Protein AF-A0A354DH09-F1 (afdb_monomer)

Sequence (113 aa):
MNLSIEWTYRIPGDPRTVTLISNPIPVAHVLTVLKDMEKTGRVKNIEFIDEKGAYWTKKEIEKYLKSLETEPHEVIAYFDGGFNKEKNSAGLGGVIYFEKNHRSYRLRKNLYL

Nearest PDB structures (foldseek):
  2fik-assembly1_A  TM=3.188E-01  e=5.902E-01  Mus musculus
  3are-assembly1_A  TM=3.111E-01  e=9.929E-01  Mus musculus
  8igd-assembly1_A  TM=4.907E-01  e=3.541E+00  Arabidopsis thaliana
  6bmh-assembly4_G  TM=3.251E-01  e=1.986E+00  Mus musculus
  3arf-assembly1_A  TM=3.100E-01  e=2.652E+00  Mus musculus

Foldseek 3Di:
DWKKKWWWFDDPPDPDIDIDIHDTDDLVCVVVVVVVVVVVVGTDDIWIQDPVRDIDDPVRSVVVVLVVLQDWAPKDKDKDKDADPVVRKIKIKMKIWTHHNNDIDIDIDMDID

Solvent-accessible surface area (backbone atoms only — not comparable to full-atom values): 6491 Å² total; per-residue (Å²): 112,46,33,21,47,36,31,33,40,49,52,88,98,48,93,60,72,44,83,47,70,50,74,70,38,53,55,89,50,47,64,60,54,49,57,56,51,52,72,69,74,38,66,41,78,68,42,28,32,36,92,84,69,50,78,40,47,72,68,56,51,53,51,50,53,54,53,55,42,68,41,79,39,82,73,46,78,50,75,51,74,51,75,42,79,92,74,74,33,38,39,40,38,38,37,38,38,29,33,36,70,96,38,82,46,76,50,76,51,74,48,81,86

pLDDT: mean 90.55, std 6.52, range [66.94, 97.31]

Secondary structure (DSSP, 8-state):
-EEEEEEEEE-TT---EEEEEPPPEEHHHHHHHHHHHHTTT-EEEEEEEETTS-EE-HHHHHHHHHHHHTS-EEEEEEEEEEEETTTTEEEEEEEEEEEETTEEEEEEEEEE-

Mean predicted aligned error: 9.89 Å

Structure (mmCIF, N/CA/C/O backbone):
data_AF-A0A354DH09-F1
#
_entry.id   AF-A0A354DH09-F1
#
loop_
_atom_site.group_PDB
_atom_site.id
_atom_site.type_symbol
_atom_site.label_atom_id
_atom_site.label_alt_id
_atom_site.label_comp_id
_atom_site.label_asym_id
_atom_site.label_entity_id
_atom_site.label_seq_id
_atom_site.pdbx_PDB_ins_code
_atom_site.Cartn_x
_atom_site.Cartn_y
_atom_site.Cartn_z
_atom_site.occupancy
_atom_site.B_iso_or_equiv
_atom_site.auth_seq_id
_atom_site.auth_comp_id
_atom_site.auth_asym_id
_atom_site.auth_atom_id
_atom_site.pdbx_PDB_model_num
ATOM 1 N N . MET A 1 1 ? 5.688 -3.448 1.432 1.00 88.06 1 MET A N 1
ATOM 2 C CA . MET A 1 1 ? 5.476 -3.327 2.889 1.00 88.06 1 MET A CA 1
ATOM 3 C C . MET A 1 1 ? 4.267 -4.155 3.278 1.00 88.06 1 MET A C 1
ATOM 5 O O . MET A 1 1 ? 3.274 -4.118 2.549 1.00 88.06 1 MET A O 1
ATOM 9 N N . ASN A 1 2 ? 4.357 -4.869 4.399 1.00 94.44 2 ASN A N 1
ATOM 10 C CA . ASN A 1 2 ? 3.202 -5.489 5.045 1.00 94.44 2 ASN A CA 1
ATOM 11 C C . ASN A 1 2 ? 2.757 -4.646 6.242 1.00 94.44 2 ASN A C 1
ATOM 13 O O . ASN A 1 2 ? 3.590 -4.021 6.896 1.00 94.44 2 ASN A O 1
ATOM 17 N N . LEU A 1 3 ? 1.454 -4.629 6.504 1.00 96.94 3 LEU A N 1
ATOM 18 C CA . LEU A 1 3 ? 0.851 -3.922 7.627 1.00 96.94 3 LEU A CA 1
ATOM 19 C C . LEU A 1 3 ? -0.086 -4.858 8.386 1.00 96.94 3 LEU A C 1
ATOM 21 O O . LEU A 1 3 ? -0.877 -5.579 7.774 1.00 96.94 3 LEU A O 1
ATOM 25 N N . SER A 1 4 ? -0.032 -4.802 9.709 1.00 97.25 4 SER A N 1
ATOM 26 C CA . SER A 1 4 ? -1.094 -5.311 10.571 1.00 97.25 4 SER A CA 1
ATOM 27 C C 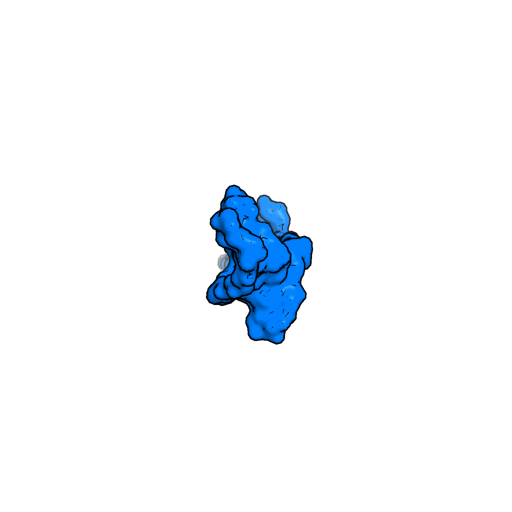. SER A 1 4 ? -2.148 -4.226 10.764 1.00 97.25 4 SER A C 1
ATOM 29 O O . SER A 1 4 ? -1.818 -3.047 10.875 1.00 97.25 4 SER A O 1
ATOM 31 N N . ILE A 1 5 ? -3.417 -4.615 10.802 1.00 95.94 5 ILE A N 1
ATOM 32 C CA . ILE A 1 5 ? -4.530 -3.717 11.110 1.00 95.94 5 ILE A CA 1
ATOM 33 C C . ILE A 1 5 ? -4.802 -3.843 12.602 1.00 95.94 5 ILE A C 1
ATOM 35 O O . ILE A 1 5 ? -5.121 -4.939 13.059 1.00 95.94 5 ILE A O 1
ATOM 39 N N . GLU A 1 6 ? -4.703 -2.747 13.343 1.00 95.44 6 GLU A N 1
ATOM 40 C CA . GLU A 1 6 ? -5.169 -2.655 14.721 1.00 95.44 6 GLU A CA 1
ATOM 41 C C . GLU A 1 6 ? -6.496 -1.895 14.743 1.00 95.44 6 GLU A C 1
ATOM 43 O O . GLU A 1 6 ? -6.628 -0.821 14.155 1.00 95.44 6 GLU A O 1
ATOM 48 N N . TRP A 1 7 ? -7.514 -2.456 15.394 1.00 93.62 7 TRP A N 1
ATOM 49 C CA . TRP A 1 7 ? -8.793 -1.771 15.538 1.00 93.62 7 TRP A CA 1
ATOM 50 C C . TRP A 1 7 ? -9.488 -2.089 16.850 1.00 93.62 7 TRP A C 1
ATOM 52 O O . TRP A 1 7 ? -9.366 -3.170 17.428 1.00 93.62 7 TRP A O 1
ATOM 62 N N . THR A 1 8 ? -10.311 -1.140 17.282 1.00 91.62 8 THR A N 1
ATOM 63 C CA . THR A 1 8 ? -11.250 -1.341 18.378 1.00 91.62 8 THR A CA 1
ATOM 64 C C . THR A 1 8 ? -12.544 -1.950 17.839 1.00 91.62 8 THR A C 1
ATOM 66 O O . THR A 1 8 ? -13.251 -1.342 17.031 1.00 91.62 8 THR A O 1
ATOM 69 N N . TYR A 1 9 ? -12.885 -3.149 18.305 1.00 88.12 9 TYR A N 1
ATOM 70 C CA . TYR A 1 9 ? -14.130 -3.834 17.980 1.00 88.12 9 TYR A CA 1
ATOM 71 C C . TYR A 1 9 ? -15.165 -3.640 19.085 1.00 88.12 9 TYR A C 1
ATOM 73 O O . TYR A 1 9 ? -14.896 -3.899 20.262 1.00 88.12 9 TYR A O 1
ATOM 81 N N . ARG A 1 10 ? -16.373 -3.217 18.700 1.00 84.44 10 ARG A N 1
ATOM 82 C CA . ARG A 1 10 ? -17.517 -3.115 19.612 1.00 84.44 10 ARG A CA 1
ATOM 83 C C . ARG A 1 10 ? -18.512 -4.242 19.369 1.00 84.44 10 ARG A C 1
ATOM 85 O O . ARG A 1 10 ? -19.025 -4.403 18.261 1.00 84.44 10 ARG A O 1
ATOM 92 N N . ILE A 1 11 ? -18.846 -4.960 20.437 1.00 84.25 11 ILE A N 1
ATOM 93 C CA . ILE A 1 11 ? -19.896 -5.978 20.410 1.00 84.25 11 ILE A CA 1
ATOM 94 C C . ILE A 1 11 ? -21.266 -5.272 20.474 1.00 84.25 11 ILE A C 1
ATOM 96 O O . ILE A 1 11 ? -21.466 -4.394 21.317 1.00 84.25 11 ILE A O 1
ATOM 100 N N . PRO A 1 12 ? -22.224 -5.604 19.590 1.00 81.38 12 PRO A N 1
ATOM 101 C CA . PRO A 1 12 ? -23.569 -5.037 19.647 1.00 81.38 12 PRO A CA 1
ATOM 102 C C . PRO A 1 12 ? -24.236 -5.276 21.008 1.00 81.38 12 PRO A C 1
ATOM 104 O O . PRO A 1 12 ? -24.213 -6.388 21.522 1.00 81.38 12 PRO A O 1
ATOM 107 N N . GLY A 1 13 ? -24.839 -4.234 21.587 1.00 81.88 13 GLY A N 1
ATOM 108 C CA . GLY A 1 13 ? -25.500 -4.315 22.897 1.00 81.88 13 GLY A CA 1
ATOM 109 C C . GLY A 1 13 ? -24.554 -4.308 24.104 1.00 81.88 13 GLY A C 1
ATOM 110 O O . GLY A 1 13 ? -25.025 -4.184 25.229 1.00 81.88 13 GLY A O 1
ATOM 111 N N . ASP A 1 14 ? -23.239 -4.362 23.885 1.00 83.06 14 ASP A N 1
ATOM 112 C CA . ASP A 1 14 ? -22.228 -4.317 24.939 1.00 83.06 14 ASP A CA 1
ATOM 113 C C . ASP A 1 14 ? -21.471 -2.971 24.891 1.00 83.06 14 ASP A C 1
ATOM 115 O O . ASP A 1 14 ? -21.069 -2.512 23.810 1.00 83.06 14 ASP A O 1
ATOM 119 N N . PRO A 1 15 ? -21.298 -2.272 26.026 1.00 81.75 15 PRO A N 1
ATOM 120 C CA . PRO A 1 15 ? -20.460 -1.077 26.087 1.00 81.75 15 PRO A CA 1
ATOM 121 C C . PRO A 1 15 ? -18.960 -1.393 25.996 1.00 81.75 15 PRO A C 1
ATOM 123 O O . PRO A 1 15 ? -18.176 -0.488 25.708 1.00 81.75 15 PRO A O 1
ATOM 126 N N . ARG A 1 16 ? -18.547 -2.643 26.234 1.00 86.00 16 ARG A N 1
ATOM 127 C CA . ARG A 1 16 ? -17.143 -3.052 26.176 1.00 86.00 16 ARG A CA 1
ATOM 128 C C . ARG A 1 16 ? -16.611 -3.029 24.748 1.00 86.00 16 ARG A C 1
ATOM 130 O O . ARG A 1 16 ? -17.310 -3.300 23.768 1.00 86.00 16 ARG A O 1
ATOM 137 N N . THR A 1 17 ? -15.322 -2.749 24.662 1.00 85.94 17 THR A N 1
ATOM 138 C CA . THR A 1 17 ? -14.552 -2.753 23.426 1.00 85.94 17 THR A CA 1
ATOM 139 C C . THR A 1 17 ? -13.334 -3.640 23.581 1.00 85.94 17 THR A C 1
ATOM 141 O O . THR A 1 17 ? -12.732 -3.671 24.653 1.00 85.94 17 THR A O 1
ATOM 144 N N . VAL A 1 18 ? -12.960 -4.337 22.514 1.00 90.25 18 VAL A N 1
ATOM 145 C CA . VAL A 1 18 ? -11.740 -5.150 22.476 1.00 90.25 18 VAL A CA 1
ATOM 146 C C . VAL A 1 18 ? -10.822 -4.655 21.371 1.00 90.25 18 VAL A C 1
ATOM 148 O O . VAL A 1 18 ? -11.299 -4.259 20.309 1.00 90.25 18 VAL A O 1
ATOM 151 N N . THR A 1 19 ? -9.517 -4.679 21.618 1.00 92.88 19 THR A N 1
ATOM 152 C CA . THR A 1 19 ? -8.517 -4.415 20.582 1.00 92.88 19 THR A CA 1
ATOM 153 C C . THR A 1 19 ? -8.238 -5.708 19.836 1.00 92.88 19 THR A C 1
ATOM 155 O O . THR A 1 19 ? -7.955 -6.737 20.450 1.00 92.88 19 THR A O 1
ATOM 158 N N . LEU A 1 20 ? -8.344 -5.656 18.515 1.00 93.06 20 LEU A N 1
ATOM 159 C CA . LEU A 1 20 ? -7.997 -6.750 17.622 1.00 93.06 20 LEU A CA 1
ATOM 160 C C . LEU A 1 20 ? -6.847 -6.299 16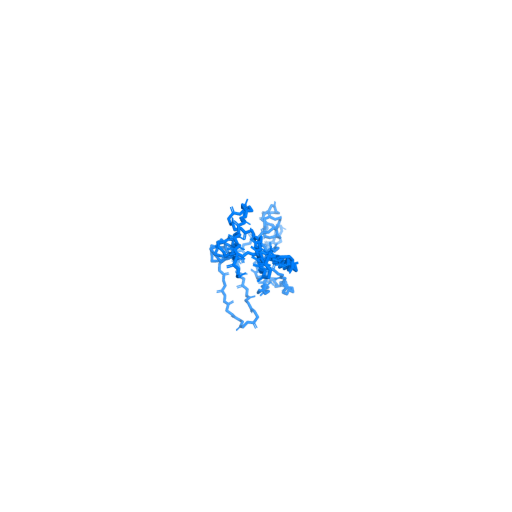.730 1.00 93.06 20 LEU A C 1
ATOM 162 O O . LEU A 1 20 ? -6.821 -5.154 16.283 1.00 93.06 20 LEU A O 1
ATOM 166 N N . ILE A 1 21 ? -5.918 -7.218 16.482 1.00 95.06 21 ILE A N 1
ATOM 167 C CA . ILE A 1 21 ? -4.776 -7.010 15.596 1.00 95.06 21 ILE A CA 1
ATOM 168 C C . ILE A 1 21 ? -4.778 -8.147 14.580 1.00 95.06 21 ILE A C 1
ATOM 170 O O . ILE A 1 21 ? -4.875 -9.319 14.953 1.00 9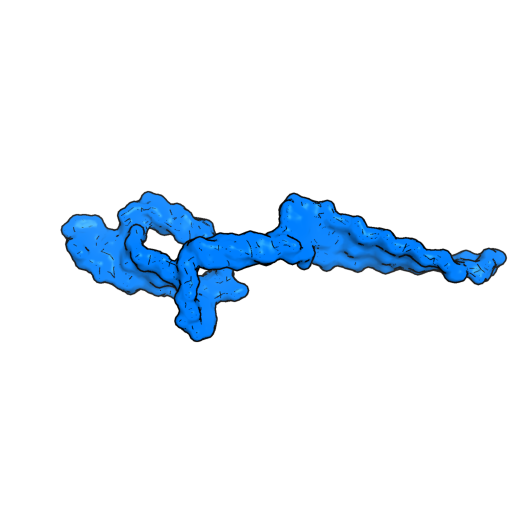5.06 21 ILE A O 1
ATOM 174 N N . SER A 1 22 ? -4.714 -7.815 13.293 1.00 95.19 22 SER A N 1
ATOM 175 C CA . SER A 1 22 ? -4.593 -8.821 12.240 1.00 95.19 22 SER A CA 1
ATOM 176 C C . SER A 1 22 ? -3.164 -9.354 12.143 1.00 95.19 22 SER A C 1
ATOM 178 O O . SER A 1 22 ? -2.204 -8.691 12.532 1.00 95.19 22 SER A O 1
ATOM 180 N N . ASN A 1 23 ? -3.003 -10.509 11.499 1.00 96.50 23 ASN A N 1
ATOM 181 C CA . ASN A 1 23 ? -1.702 -10.845 10.927 1.00 96.50 23 ASN A CA 1
ATOM 182 C C . ASN A 1 23 ? -1.295 -9.784 9.882 1.00 96.50 23 ASN A C 1
ATOM 184 O O . ASN A 1 23 ? -2.184 -9.157 9.285 1.00 96.50 23 ASN A O 1
ATOM 188 N N . PRO A 1 24 ? 0.014 -9.599 9.631 1.00 96.38 24 PRO A N 1
ATOM 189 C CA . PRO A 1 24 ? 0.481 -8.693 8.594 1.00 96.38 24 PRO A CA 1
ATOM 190 C C . PRO A 1 24 ? -0.051 -9.100 7.218 1.00 96.38 24 PRO A C 1
ATOM 192 O O . PRO A 1 24 ? -0.008 -10.274 6.847 1.00 96.38 24 PRO A O 1
ATOM 195 N N . ILE A 1 25 ? -0.523 -8.124 6.446 1.00 95.12 25 ILE A N 1
ATOM 196 C CA . ILE A 1 25 ? -0.979 -8.307 5.064 1.00 95.12 25 ILE A CA 1
ATOM 197 C C . ILE A 1 25 ? -0.327 -7.277 4.134 1.00 95.12 25 ILE A C 1
ATOM 199 O O . ILE A 1 25 ? 0.066 -6.201 4.595 1.00 95.12 25 ILE A O 1
ATOM 203 N N . PRO A 1 26 ? -0.225 -7.544 2.819 1.00 93.75 26 PRO A N 1
ATOM 204 C CA . PRO A 1 26 ? 0.363 -6.582 1.896 1.00 93.75 26 PRO A CA 1
ATOM 205 C C . PRO A 1 26 ? -0.434 -5.277 1.859 1.00 93.75 26 PRO A C 1
ATOM 207 O O . PRO A 1 26 ? -1.660 -5.290 1.726 1.00 93.75 26 PRO A O 1
ATOM 210 N N . VAL A 1 27 ? 0.272 -4.144 1.900 1.00 91.38 27 VAL A N 1
ATOM 211 C CA . VAL A 1 27 ? -0.309 -2.785 1.904 1.00 91.38 27 VAL A CA 1
ATOM 212 C C . VAL A 1 27 ? -1.320 -2.536 0.774 1.00 91.38 27 VAL A C 1
ATOM 214 O O . VAL A 1 27 ? -2.311 -1.842 0.981 1.00 91.38 27 VAL A O 1
ATOM 217 N N . ALA A 1 28 ? -1.136 -3.171 -0.388 1.00 87.38 28 ALA A N 1
ATOM 218 C CA . ALA A 1 28 ? -2.060 -3.097 -1.522 1.00 87.38 28 ALA A CA 1
ATOM 219 C C . ALA A 1 28 ? -3.464 -3.667 -1.220 1.00 87.38 28 ALA A C 1
ATOM 221 O O . ALA A 1 28 ? -4.446 -3.247 -1.827 1.00 87.38 28 ALA A O 1
ATOM 222 N N . HIS A 1 29 ? -3.583 -4.601 -0.271 1.00 90.50 29 HIS A N 1
ATOM 223 C CA . HIS A 1 29 ? -4.857 -5.214 0.119 1.00 90.50 29 HIS A CA 1
ATOM 224 C C . HIS A 1 29 ? -5.498 -4.557 1.348 1.00 90.50 29 HIS A C 1
ATOM 226 O O . HIS A 1 29 ? -6.702 -4.705 1.560 1.00 90.50 29 HIS A O 1
ATOM 232 N N . VAL A 1 30 ? -4.723 -3.808 2.136 1.00 93.38 30 VAL A N 1
ATOM 233 C CA . VAL A 1 30 ? -5.149 -3.238 3.424 1.00 93.38 30 VAL A CA 1
ATOM 234 C C . VAL A 1 30 ? -6.388 -2.354 3.289 1.00 93.38 30 VAL A C 1
ATOM 236 O O . VAL A 1 30 ? -7.350 -2.534 4.033 1.00 93.38 30 VAL A O 1
ATOM 239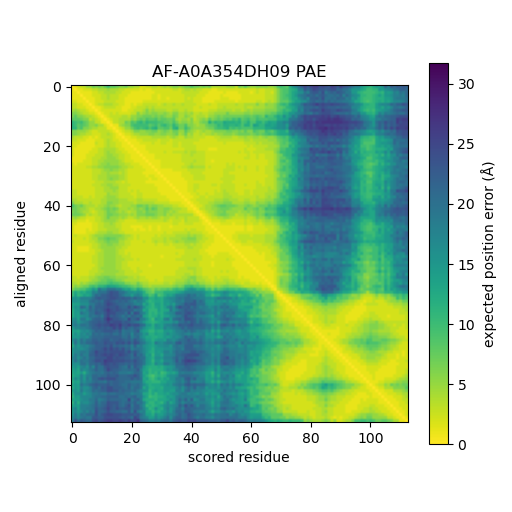 N N . LEU A 1 31 ? -6.410 -1.439 2.312 1.00 90.56 31 LEU A N 1
ATOM 240 C CA . LEU A 1 31 ? -7.551 -0.535 2.115 1.00 90.56 31 LEU A CA 1
ATOM 241 C C . LEU A 1 31 ? -8.828 -1.277 1.692 1.00 90.56 31 LEU A C 1
ATOM 243 O O . LEU A 1 31 ? -9.929 -0.876 2.070 1.00 90.56 31 LEU A O 1
ATOM 247 N N . THR A 1 32 ? -8.693 -2.375 0.945 1.00 90.31 32 THR A N 1
ATOM 248 C CA . THR A 1 32 ? -9.825 -3.216 0.533 1.00 90.31 32 THR A CA 1
ATOM 249 C C . THR A 1 32 ? -10.429 -3.945 1.728 1.00 90.31 32 THR A C 1
ATOM 251 O O . THR A 1 32 ? -11.647 -3.922 1.900 1.00 90.31 32 THR A O 1
ATOM 254 N N . VAL A 1 33 ? -9.583 -4.534 2.580 1.00 91.94 33 VAL A N 1
ATOM 255 C CA . VAL A 1 33 ? -10.011 -5.195 3.823 1.00 91.94 33 VAL A CA 1
ATOM 256 C C . VAL A 1 33 ? -10.679 -4.187 4.754 1.00 91.94 33 VAL A C 1
ATOM 258 O O . VAL A 1 33 ? -11.798 -4.419 5.210 1.00 91.94 33 VAL A O 1
ATOM 261 N N . LEU A 1 34 ? -10.048 -3.027 4.957 1.00 90.62 34 LEU A N 1
ATOM 262 C CA . LEU A 1 34 ? -10.596 -1.942 5.764 1.00 90.62 34 LEU A CA 1
ATOM 263 C C . LEU A 1 34 ? -12.005 -1.545 5.302 1.00 90.62 34 LEU A C 1
ATOM 265 O O . LEU A 1 34 ? -12.924 -1.466 6.114 1.00 90.62 34 LEU A O 1
ATOM 269 N N . LYS A 1 35 ? -12.185 -1.311 3.997 1.00 90.31 35 LYS A N 1
ATOM 270 C CA . LYS A 1 35 ? -13.473 -0.898 3.428 1.00 90.31 35 LYS A CA 1
ATOM 271 C C . LYS A 1 35 ? -14.569 -1.922 3.701 1.00 90.31 35 LYS A C 1
ATOM 273 O O . LYS A 1 35 ? -15.722 -1.542 3.880 1.00 90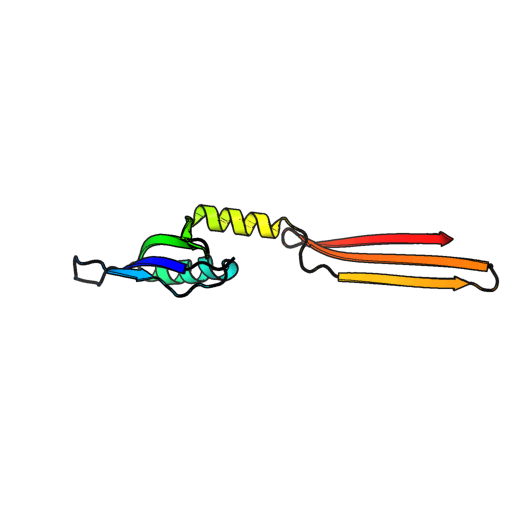.31 35 LYS A O 1
ATOM 278 N N . ASP A 1 36 ? -14.239 -3.209 3.701 1.00 91.75 36 ASP A N 1
ATOM 279 C CA . ASP A 1 36 ? -15.207 -4.253 4.015 1.00 91.75 36 ASP A CA 1
ATOM 280 C C . ASP A 1 36 ? -15.540 -4.302 5.512 1.00 91.75 36 ASP A C 1
ATOM 282 O O . ASP A 1 36 ? -16.713 -4.338 5.886 1.00 91.75 36 ASP A O 1
ATOM 286 N N . MET A 1 37 ? -14.530 -4.171 6.375 1.00 90.50 37 MET A N 1
ATOM 287 C CA . MET A 1 37 ? -14.720 -4.096 7.824 1.00 90.50 37 MET A CA 1
ATOM 288 C C . MET A 1 37 ? -15.567 -2.880 8.235 1.00 90.50 37 MET A C 1
ATOM 290 O O . MET A 1 37 ? -16.470 -3.015 9.064 1.00 90.50 37 MET A O 1
ATOM 294 N N . GLU A 1 38 ? -15.333 -1.706 7.640 1.00 88.94 38 GLU A N 1
ATOM 295 C CA . GLU A 1 38 ? -16.094 -0.472 7.897 1.00 88.94 38 GLU A CA 1
ATOM 296 C C . GLU A 1 38 ? -17.602 -0.657 7.629 1.00 88.94 38 GLU A C 1
ATOM 298 O O . GLU A 1 38 ? -18.421 -0.152 8.400 1.00 88.94 38 GLU A O 1
ATOM 303 N N . LYS A 1 39 ? -17.997 -1.455 6.619 1.00 89.25 39 LYS A N 1
ATOM 304 C CA . LYS A 1 39 ? -19.420 -1.744 6.322 1.00 89.25 39 LYS A CA 1
ATOM 305 C C . LYS A 1 39 ? -20.150 -2.430 7.474 1.00 89.25 39 LYS A C 1
ATOM 307 O O . LYS A 1 39 ? -21.373 -2.355 7.549 1.00 89.25 39 LYS A O 1
ATOM 312 N N . THR A 1 40 ? -19.429 -3.099 8.372 1.00 85.81 40 THR A N 1
ATOM 313 C CA . THR A 1 40 ? -20.044 -3.745 9.539 1.00 85.81 40 THR A CA 1
ATOM 314 C C . THR A 1 40 ? -20.562 -2.733 10.564 1.00 85.81 40 THR A C 1
ATOM 316 O O . THR A 1 40 ? -21.368 -3.101 11.417 1.00 85.81 40 THR A O 1
ATOM 319 N N . GLY A 1 41 ? -20.086 -1.479 10.523 1.00 83.12 41 GLY A N 1
ATOM 320 C CA . GLY A 1 41 ? -20.413 -0.427 11.493 1.00 83.12 41 GLY A CA 1
ATOM 321 C C . GLY A 1 41 ? -19.844 -0.660 12.900 1.00 83.12 41 GLY A C 1
ATOM 322 O O . GLY A 1 41 ? -20.197 0.057 13.835 1.00 83.12 41 GLY A O 1
ATOM 323 N N . ARG A 1 42 ? -18.984 -1.673 13.077 1.00 82.56 42 ARG A N 1
ATOM 324 C CA . ARG A 1 42 ? -18.478 -2.125 14.392 1.00 82.56 42 ARG A CA 1
ATOM 325 C C . ARG A 1 42 ? -17.031 -1.737 14.666 1.00 82.56 42 ARG A C 1
ATOM 327 O O . ARG A 1 42 ? -16.524 -2.009 15.753 1.00 82.56 42 ARG A O 1
ATOM 334 N N . VAL A 1 43 ? -16.378 -1.131 13.683 1.00 83.94 43 VAL A N 1
ATOM 335 C CA . VAL A 1 43 ? -14.962 -0.790 13.739 1.00 83.94 43 VAL A CA 1
ATOM 336 C C . VAL A 1 43 ? -14.806 0.650 14.204 1.00 83.94 43 VAL A C 1
ATOM 338 O O . VAL A 1 43 ? -15.436 1.558 13.661 1.00 83.94 43 VAL A O 1
ATOM 341 N N . LYS A 1 44 ? -13.973 0.858 15.221 1.00 81.81 44 LYS A N 1
ATOM 342 C CA . LYS A 1 44 ? -13.561 2.176 15.710 1.00 81.81 44 LYS A CA 1
ATOM 343 C C . LYS A 1 44 ? -12.047 2.218 15.861 1.00 81.81 44 LYS A C 1
ATOM 345 O O . LYS A 1 44 ? -11.445 1.170 16.052 1.00 81.81 44 LYS A O 1
ATOM 350 N N . ASN A 1 45 ? -11.478 3.425 15.828 1.00 87.19 45 ASN A N 1
ATOM 351 C CA . ASN A 1 45 ? -10.064 3.702 16.114 1.00 87.19 45 ASN A CA 1
ATOM 352 C C . ASN A 1 45 ? -9.127 2.726 15.391 1.00 87.19 45 ASN A C 1
ATOM 354 O O . ASN A 1 45 ? -8.630 1.778 15.992 1.00 87.19 45 ASN A O 1
ATOM 358 N N . ILE A 1 46 ? -8.990 2.925 14.083 1.00 92.25 46 ILE A N 1
ATOM 359 C CA . ILE A 1 46 ? -8.209 2.047 13.216 1.00 92.25 46 ILE A CA 1
ATOM 360 C C . ILE A 1 46 ? -6.849 2.676 13.001 1.00 92.25 46 ILE A C 1
ATOM 362 O O . ILE A 1 46 ? -6.772 3.801 12.509 1.00 92.25 46 ILE A O 1
ATOM 366 N N . GLU A 1 47 ? -5.818 1.908 13.298 1.00 94.81 47 GLU A N 1
ATOM 367 C CA . GLU A 1 47 ? -4.429 2.238 13.027 1.00 94.81 47 GLU A CA 1
ATOM 368 C C . GLU A 1 47 ? -3.762 1.042 12.342 1.00 94.81 47 GLU A C 1
ATOM 370 O O . GLU A 1 47 ? -4.251 -0.091 12.388 1.00 94.81 47 GLU A O 1
ATOM 375 N N . PHE A 1 48 ? -2.645 1.288 11.672 1.00 96.62 48 PHE A N 1
ATOM 376 C CA . PHE A 1 48 ? -1.906 0.254 10.960 1.00 96.62 48 PHE A CA 1
ATOM 377 C C . PHE A 1 48 ? -0.475 0.203 11.456 1.00 96.62 48 PHE A C 1
ATOM 379 O O . PHE A 1 48 ? 0.131 1.242 11.670 1.00 96.62 48 PHE A O 1
ATOM 386 N N . ILE A 1 49 ? 0.074 -0.995 11.615 1.00 97.31 49 ILE A N 1
ATOM 387 C CA . ILE A 1 49 ? 1.406 -1.197 12.187 1.00 97.31 49 ILE A CA 1
ATOM 388 C C . ILE A 1 49 ? 2.275 -1.872 11.137 1.00 97.31 49 ILE A C 1
ATOM 390 O O . ILE A 1 49 ? 1.915 -2.939 10.635 1.00 97.31 49 ILE A O 1
ATOM 394 N N . ASP A 1 50 ? 3.400 -1.255 10.782 1.00 96.31 50 ASP A N 1
ATOM 395 C CA . ASP A 1 50 ? 4.360 -1.862 9.862 1.00 96.31 50 ASP A CA 1
ATOM 396 C C . ASP A 1 50 ? 5.283 -2.878 10.548 1.00 96.31 50 ASP A C 1
ATOM 398 O O . ASP A 1 50 ? 5.301 -3.044 11.766 1.00 96.31 50 ASP A O 1
ATOM 402 N N . GLU A 1 51 ? 6.086 -3.571 9.744 1.00 94.69 51 GLU A N 1
ATOM 403 C CA . GLU A 1 51 ? 7.030 -4.599 10.205 1.00 94.69 51 GLU A CA 1
ATOM 404 C C . GLU A 1 51 ? 8.107 -4.060 11.170 1.00 94.69 51 GLU A C 1
ATOM 406 O O . GLU A 1 51 ? 8.788 -4.841 11.832 1.00 94.69 51 GLU A O 1
ATOM 411 N N . LYS A 1 52 ? 8.271 -2.734 11.262 1.00 94.81 52 LYS A N 1
ATOM 412 C CA . LYS A 1 52 ? 9.195 -2.050 12.177 1.00 94.81 52 LYS A CA 1
ATOM 413 C C . LYS A 1 52 ? 8.487 -1.497 13.418 1.00 94.81 52 LYS A C 1
ATOM 415 O O . LYS A 1 52 ? 9.143 -0.878 14.254 1.00 94.81 52 LYS A O 1
ATOM 420 N N . GLY A 1 53 ? 7.179 -1.718 13.550 1.00 94.06 53 GLY A N 1
ATOM 421 C CA . GLY A 1 53 ? 6.364 -1.224 14.655 1.00 94.06 53 GLY A CA 1
ATOM 422 C C . GLY A 1 53 ? 5.945 0.241 14.521 1.00 94.06 53 GLY A C 1
ATOM 423 O O . GLY A 1 53 ? 5.455 0.810 15.496 1.00 94.06 53 GLY A O 1
ATOM 424 N N . ALA A 1 54 ? 6.140 0.874 13.359 1.00 96.06 54 ALA A N 1
ATOM 425 C CA . ALA A 1 54 ? 5.658 2.232 13.143 1.00 96.06 54 ALA A CA 1
ATOM 426 C C . ALA A 1 54 ? 4.155 2.222 12.854 1.00 96.06 54 ALA A C 1
ATOM 428 O O . ALA A 1 54 ? 3.657 1.353 12.133 1.00 96.06 54 ALA A O 1
ATOM 429 N N . TYR A 1 55 ? 3.453 3.209 13.407 1.00 96.44 55 TYR A N 1
ATOM 430 C CA . TYR A 1 55 ? 2.024 3.391 13.193 1.00 96.44 55 TYR A CA 1
ATOM 431 C C . TYR A 1 55 ? 1.769 4.261 11.965 1.00 96.44 55 TYR A C 1
ATOM 433 O O . TYR A 1 55 ? 2.460 5.253 11.734 1.00 96.44 55 TYR A O 1
ATOM 441 N N . TRP A 1 56 ? 0.757 3.875 11.203 1.00 96.62 56 TRP A N 1
ATOM 442 C CA . TRP A 1 56 ? 0.313 4.515 9.980 1.00 96.62 56 TRP A CA 1
ATOM 443 C C . TRP A 1 56 ? -1.192 4.730 10.047 1.00 96.62 56 TRP A C 1
ATOM 445 O O . TRP A 1 56 ? -1.951 3.832 10.404 1.00 96.62 56 TRP A O 1
ATOM 455 N N . THR A 1 57 ? -1.633 5.896 9.599 1.00 94.88 57 THR A N 1
ATOM 456 C CA . THR A 1 57 ? -3.044 6.218 9.400 1.00 94.88 57 THR A CA 1
ATOM 457 C C . THR A 1 57 ? -3.517 5.793 8.007 1.00 94.88 57 THR A C 1
ATOM 459 O O . THR A 1 57 ? -2.734 5.659 7.061 1.00 94.88 57 THR A O 1
ATOM 462 N N . LYS A 1 58 ? -4.841 5.688 7.816 1.00 92.56 58 LYS A N 1
ATOM 463 C CA . LYS A 1 58 ? -5.453 5.451 6.489 1.00 92.56 58 LYS A CA 1
ATOM 464 C C . LYS A 1 58 ? -4.949 6.440 5.426 1.00 92.56 58 LYS A C 1
ATOM 466 O O . LYS A 1 58 ? -4.630 6.037 4.312 1.00 92.56 58 LYS A O 1
ATOM 471 N N . LYS A 1 59 ? -4.832 7.726 5.783 1.00 93.31 59 LYS A N 1
ATOM 472 C CA . LYS A 1 59 ? -4.374 8.788 4.869 1.00 93.31 59 LYS A CA 1
ATOM 473 C C . LYS A 1 59 ? -2.922 8.595 4.435 1.00 93.31 59 LYS A C 1
ATOM 475 O O . LYS A 1 59 ? -2.578 8.888 3.292 1.00 93.31 59 LYS A O 1
ATOM 480 N N . GLU A 1 60 ? -2.063 8.126 5.334 1.00 94.81 60 GLU A N 1
ATOM 481 C CA . GLU A 1 60 ? -0.657 7.873 5.015 1.00 94.81 60 GLU A CA 1
ATOM 482 C C . GLU A 1 60 ? -0.502 6.655 4.109 1.00 94.81 60 GLU A C 1
ATOM 484 O O . GLU A 1 60 ? 0.277 6.717 3.160 1.00 94.81 60 GLU A O 1
ATOM 489 N N . ILE A 1 61 ? -1.304 5.605 4.314 1.00 93.75 61 ILE A N 1
ATOM 490 C CA . ILE A 1 61 ? -1.361 4.453 3.402 1.00 93.75 61 ILE A CA 1
ATOM 491 C C . ILE A 1 61 ? -1.845 4.876 2.015 1.00 93.75 61 ILE A C 1
ATOM 493 O O . ILE A 1 61 ? -1.224 4.517 1.018 1.00 93.75 61 ILE A O 1
ATOM 497 N N . GLU A 1 62 ? -2.918 5.666 1.930 1.00 91.62 62 GLU A N 1
ATOM 498 C CA . GLU A 1 62 ? -3.421 6.193 0.655 1.00 91.62 62 GLU A CA 1
ATOM 499 C C . GLU A 1 62 ? -2.352 7.024 -0.070 1.00 91.62 62 GLU A C 1
ATOM 501 O O . GLU A 1 62 ? -2.140 6.864 -1.273 1.00 91.62 62 GLU A O 1
ATOM 506 N N . LYS A 1 63 ? -1.623 7.878 0.660 1.00 91.19 63 LYS A N 1
ATOM 507 C CA . LYS A 1 63 ? -0.513 8.663 0.107 1.00 91.19 63 LYS A CA 1
ATOM 508 C C . LYS A 1 63 ? 0.645 7.775 -0.354 1.00 91.19 63 LYS A C 1
ATOM 510 O O . LYS A 1 63 ? 1.203 8.024 -1.421 1.00 91.19 63 LYS A O 1
ATOM 515 N N . TYR A 1 64 ? 0.994 6.753 0.425 1.00 89.75 64 TYR A N 1
ATOM 516 C CA . TYR A 1 64 ? 2.045 5.794 0.099 1.00 89.75 64 TYR A CA 1
ATOM 517 C C . TYR A 1 64 ? 1.705 4.999 -1.169 1.00 89.75 64 TYR A C 1
ATOM 519 O O . TYR A 1 64 ? 2.498 4.971 -2.109 1.00 89.75 64 TYR A O 1
ATOM 527 N N . LEU A 1 65 ? 0.497 4.439 -1.253 1.00 85.38 65 LEU A N 1
ATOM 528 C CA . LEU A 1 65 ? 0.030 3.724 -2.444 1.00 85.38 65 LEU A CA 1
ATOM 529 C C . LEU A 1 65 ? 0.016 4.636 -3.673 1.00 85.38 65 LEU A C 1
ATOM 531 O O . LEU A 1 65 ? 0.500 4.249 -4.732 1.00 85.38 65 LEU A O 1
ATOM 535 N N . LYS A 1 66 ? -0.434 5.885 -3.518 1.00 84.00 66 LYS A N 1
ATOM 536 C CA . LYS A 1 66 ? -0.388 6.869 -4.601 1.00 84.00 66 LYS A CA 1
ATOM 537 C C . LYS A 1 66 ? 1.039 7.182 -5.055 1.00 84.00 66 LYS A C 1
ATOM 539 O O . LYS A 1 66 ? 1.254 7.393 -6.242 1.00 84.00 66 LYS A O 1
ATOM 544 N N . SER A 1 67 ? 2.016 7.217 -4.146 1.00 80.12 67 SER A N 1
ATOM 545 C CA . SER A 1 67 ? 3.419 7.390 -4.547 1.00 80.12 67 SER A CA 1
ATOM 546 C C . SER A 1 67 ? 3.957 6.188 -5.327 1.00 80.12 67 SER A C 1
ATOM 548 O O . SER A 1 67 ? 4.678 6.394 -6.299 1.00 80.12 67 SER A O 1
ATOM 550 N N . LEU A 1 68 ? 3.535 4.963 -4.992 1.00 73.06 68 LEU A N 1
ATOM 551 C CA . LEU A 1 68 ? 3.908 3.766 -5.751 1.00 73.06 68 LEU A CA 1
ATOM 552 C C . LEU A 1 68 ? 3.340 3.780 -7.179 1.00 73.06 68 LEU A C 1
ATOM 554 O O . LEU A 1 68 ? 4.055 3.442 -8.114 1.00 73.06 68 LEU A O 1
ATOM 558 N N . GLU A 1 69 ? 2.102 4.245 -7.380 1.00 68.19 69 GLU A N 1
ATOM 559 C CA . GLU A 1 69 ? 1.516 4.381 -8.730 1.00 68.19 69 GLU A CA 1
ATOM 560 C C . GLU A 1 69 ? 2.276 5.370 -9.633 1.00 68.19 69 GLU A C 1
ATOM 562 O O . GLU A 1 69 ? 2.193 5.302 -10.863 1.00 68.19 69 GLU A O 1
ATOM 567 N N . THR A 1 70 ? 2.999 6.325 -9.038 1.00 66.94 70 THR A N 1
ATOM 568 C CA . THR A 1 70 ? 3.745 7.339 -9.796 1.00 66.94 70 THR A CA 1
ATOM 569 C C . THR A 1 70 ? 5.116 6.864 -10.280 1.00 66.94 70 THR A C 1
ATOM 571 O O . THR A 1 70 ? 5.729 7.536 -11.125 1.00 66.94 70 THR A O 1
ATOM 574 N N . GLU A 1 71 ? 5.591 5.715 -9.799 1.00 74.25 71 GLU A N 1
ATOM 575 C CA . GLU A 1 71 ? 6.837 5.099 -10.248 1.00 74.25 71 GLU A CA 1
ATOM 576 C C . GLU A 1 71 ? 6.595 4.167 -11.446 1.00 74.25 71 GLU A C 1
ATOM 578 O O . GLU A 1 71 ? 5.553 3.520 -11.523 1.00 74.25 71 GLU A O 1
ATOM 583 N N . PRO A 1 72 ? 7.523 4.097 -12.419 1.00 79.31 72 PRO A N 1
ATOM 584 C CA . PRO A 1 72 ? 7.479 3.073 -13.457 1.00 79.31 72 PRO A CA 1
ATOM 585 C C . PRO A 1 72 ? 7.501 1.661 -12.853 1.00 79.31 72 PRO A C 1
ATOM 587 O O . PRO A 1 72 ? 8.468 1.299 -12.186 1.00 79.31 72 PRO A O 1
ATOM 590 N N . HIS A 1 73 ? 6.480 0.853 -13.125 1.00 78.19 73 HIS A N 1
ATOM 591 C CA . HIS A 1 73 ? 6.391 -0.552 -12.715 1.00 78.19 73 HIS A CA 1
ATOM 592 C C . HIS A 1 73 ? 6.077 -1.455 -13.920 1.00 78.19 73 HIS A C 1
ATOM 594 O O . HIS A 1 73 ? 5.858 -0.957 -15.024 1.00 78.19 73 HIS A O 1
ATOM 600 N N . GLU A 1 74 ? 6.123 -2.782 -13.741 1.00 84.00 74 GLU A N 1
ATOM 601 C CA . GLU A 1 74 ? 5.925 -3.765 -14.829 1.00 84.00 74 GLU A CA 1
ATOM 602 C C . GLU A 1 74 ? 6.854 -3.518 -16.040 1.00 84.00 74 GLU A C 1
ATOM 604 O O . GLU A 1 74 ? 6.431 -3.399 -17.192 1.00 84.00 74 GLU A O 1
ATOM 609 N N . VAL A 1 75 ? 8.156 -3.366 -15.769 1.00 90.19 75 VAL A N 1
ATOM 610 C CA . VAL A 1 75 ? 9.150 -2.984 -16.783 1.00 90.19 75 VAL A CA 1
ATOM 611 C C . VAL A 1 75 ? 9.591 -4.194 -17.613 1.00 90.19 75 VAL A C 1
ATOM 613 O O . VAL A 1 75 ? 10.133 -5.156 -17.072 1.00 90.19 75 VAL A O 1
ATOM 616 N N . ILE A 1 76 ? 9.449 -4.115 -18.940 1.00 94.94 76 ILE A N 1
ATOM 617 C CA . ILE A 1 76 ? 9.927 -5.134 -19.890 1.00 94.94 76 ILE A CA 1
ATOM 618 C C . ILE A 1 76 ? 10.836 -4.479 -20.930 1.00 94.94 76 ILE A C 1
ATOM 620 O O . ILE A 1 76 ? 10.427 -3.544 -21.620 1.00 94.94 76 ILE A O 1
ATOM 624 N N . ALA A 1 77 ? 12.057 -4.993 -21.083 1.00 95.81 77 ALA A N 1
ATOM 625 C CA . ALA A 1 77 ? 13.021 -4.515 -22.069 1.00 95.81 77 ALA A CA 1
ATOM 626 C C . ALA A 1 77 ? 13.306 -5.576 -23.141 1.00 95.81 77 ALA A C 1
ATOM 628 O O . ALA A 1 77 ? 13.577 -6.731 -22.822 1.00 95.81 77 ALA A O 1
ATOM 629 N N . TYR A 1 78 ? 13.294 -5.159 -24.407 1.00 96.69 78 TYR A N 1
ATOM 630 C CA . TYR A 1 78 ? 13.728 -5.963 -25.547 1.00 96.69 78 TYR A CA 1
ATOM 631 C C . TYR A 1 78 ? 14.902 -5.280 -26.236 1.00 96.69 78 TYR A C 1
ATOM 633 O O . TYR A 1 78 ? 14.913 -4.055 -26.387 1.00 96.69 78 TYR A 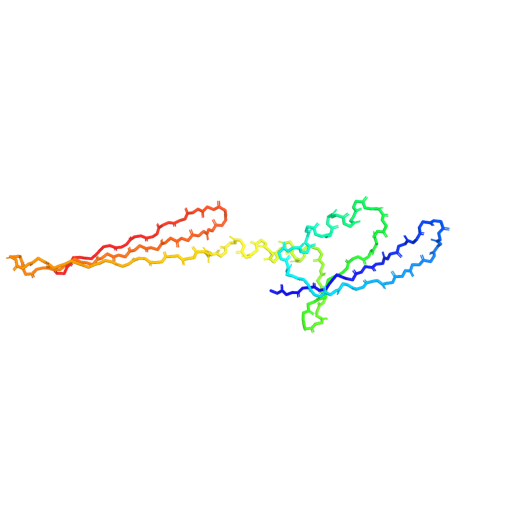O 1
ATOM 641 N N . PHE A 1 79 ? 15.849 -6.088 -26.698 1.00 96.31 79 PHE A N 1
ATOM 642 C CA . PHE A 1 79 ? 17.002 -5.647 -27.468 1.00 96.31 79 PHE A CA 1
ATOM 643 C C . PHE A 1 79 ? 17.093 -6.481 -28.739 1.00 96.31 79 PHE A C 1
ATOM 645 O O . PHE A 1 79 ? 16.932 -7.701 -28.687 1.00 96.31 79 PHE A O 1
ATOM 652 N N . ASP A 1 80 ? 17.357 -5.829 -29.864 1.00 94.81 80 ASP A N 1
ATOM 653 C CA . ASP A 1 80 ? 17.622 -6.483 -31.136 1.00 94.81 80 ASP A CA 1
ATOM 654 C C . ASP A 1 80 ? 18.877 -5.911 -31.801 1.00 94.81 80 ASP A C 1
ATOM 656 O O . ASP A 1 80 ? 19.308 -4.783 -31.558 1.00 94.81 80 ASP A O 1
ATOM 660 N N . GLY A 1 81 ? 19.518 -6.744 -32.614 1.00 94.81 81 GLY A N 1
ATOM 661 C CA . GLY A 1 81 ? 20.728 -6.387 -33.332 1.00 94.81 81 GLY A CA 1
ATOM 662 C C . GLY A 1 81 ? 20.786 -7.114 -34.663 1.00 94.81 81 GLY A C 1
ATOM 663 O O . GLY A 1 81 ? 20.439 -8.291 -34.750 1.00 94.81 81 GLY A O 1
ATOM 664 N N . GLY A 1 82 ? 21.219 -6.411 -35.703 1.00 94.56 82 GLY A N 1
ATOM 665 C CA . GLY A 1 82 ? 21.362 -6.955 -37.048 1.00 94.56 82 GLY A CA 1
ATOM 666 C C . GLY A 1 82 ? 22.645 -6.469 -37.705 1.00 94.56 82 GLY A C 1
ATOM 667 O O . GLY A 1 82 ? 23.042 -5.321 -37.526 1.00 94.56 82 GLY A O 1
ATOM 668 N N . PHE A 1 83 ? 23.290 -7.335 -38.486 1.00 95.81 83 PHE A N 1
ATOM 669 C CA . PHE A 1 83 ? 24.490 -6.994 -39.248 1.00 95.81 83 PHE A CA 1
ATOM 670 C C . PHE A 1 83 ? 24.252 -7.201 -40.741 1.00 95.81 83 PHE A C 1
ATOM 672 O O . PHE A 1 83 ? 23.772 -8.255 -41.161 1.00 95.81 83 PHE A O 1
ATOM 679 N N . ASN A 1 84 ? 24.616 -6.208 -41.549 1.00 94.94 84 ASN A N 1
ATOM 680 C CA . ASN A 1 84 ? 24.590 -6.301 -43.001 1.00 94.94 84 ASN A CA 1
ATOM 681 C C . ASN A 1 84 ? 26.014 -6.534 -43.527 1.00 94.94 84 ASN A C 1
ATOM 683 O O . ASN A 1 84 ? 26.847 -5.629 -43.488 1.00 94.94 84 ASN A O 1
ATOM 687 N N . LYS A 1 85 ? 26.270 -7.737 -44.059 1.00 94.38 85 LYS A N 1
ATOM 688 C CA . LYS A 1 85 ? 27.586 -8.128 -44.595 1.00 94.38 85 LYS A CA 1
ATOM 689 C C . LYS A 1 85 ? 27.988 -7.347 -45.847 1.00 94.38 85 LYS A C 1
ATOM 691 O O . LYS A 1 85 ? 29.161 -7.036 -45.999 1.00 94.38 85 LYS A O 1
ATOM 696 N N . GLU A 1 86 ? 27.040 -7.025 -46.723 1.00 95.69 86 GLU A N 1
ATOM 697 C CA . GLU A 1 86 ? 27.313 -6.303 -47.975 1.00 95.69 86 GLU A CA 1
ATOM 698 C C . GLU A 1 86 ? 27.686 -4.841 -47.717 1.00 95.69 86 GLU A C 1
ATOM 700 O O . GLU A 1 86 ? 28.541 -4.283 -48.398 1.00 95.69 86 GLU A O 1
ATOM 705 N N . LYS A 1 87 ? 27.054 -4.223 -46.713 1.00 92.69 87 LYS A N 1
ATOM 706 C CA . LYS A 1 87 ? 27.277 -2.818 -46.339 1.00 92.69 87 LYS A CA 1
ATOM 707 C C . LYS A 1 87 ? 28.296 -2.631 -45.215 1.00 92.69 87 LYS A C 1
ATOM 709 O O . LYS A 1 87 ? 28.592 -1.492 -44.871 1.00 92.69 87 LYS A O 1
ATOM 714 N N . ASN A 1 88 ? 28.805 -3.727 -44.648 1.00 94.31 88 ASN A N 1
ATOM 715 C CA . ASN A 1 88 ? 29.666 -3.744 -43.465 1.00 94.31 88 ASN A CA 1
ATOM 716 C C . ASN A 1 88 ? 29.155 -2.824 -42.336 1.00 94.31 88 ASN A C 1
ATOM 718 O O . ASN A 1 88 ? 29.913 -2.054 -41.754 1.00 94.31 88 ASN A O 1
ATOM 722 N N . SER A 1 89 ? 27.850 -2.875 -42.072 1.00 95.06 89 SER A N 1
ATOM 723 C CA . SER A 1 89 ? 27.163 -1.974 -41.141 1.00 95.06 89 SER A CA 1
ATOM 724 C C . SER A 1 89 ? 26.317 -2.760 -40.150 1.00 95.06 89 SER A C 1
ATOM 726 O O . SER A 1 89 ? 25.738 -3.792 -40.514 1.00 95.06 89 SER A O 1
ATOM 728 N N . ALA A 1 90 ? 26.164 -2.247 -38.933 1.00 95.38 90 ALA A N 1
ATOM 729 C CA . ALA A 1 90 ? 25.327 -2.851 -37.906 1.00 95.38 90 ALA A C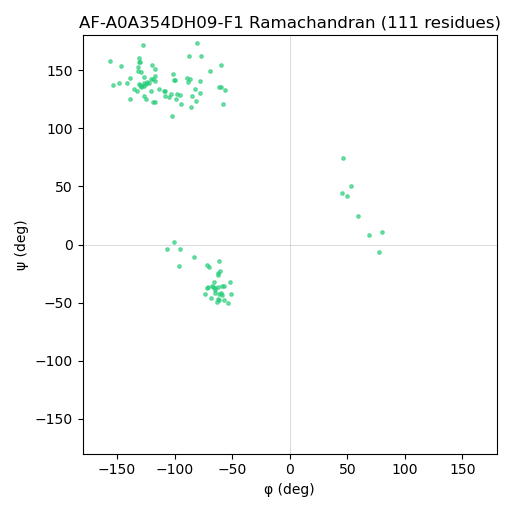A 1
ATOM 730 C C . ALA A 1 90 ? 24.169 -1.932 -37.498 1.00 95.38 90 ALA A C 1
ATOM 732 O O . ALA A 1 90 ? 24.238 -0.709 -37.556 1.00 95.38 90 ALA A O 1
ATOM 733 N N . GLY A 1 91 ? 23.073 -2.540 -37.067 1.00 96.00 91 GLY A N 1
ATOM 734 C CA . GLY A 1 91 ? 21.963 -1.861 -36.419 1.00 96.00 91 GLY A CA 1
ATOM 735 C C . GLY A 1 91 ? 21.737 -2.465 -35.045 1.00 96.00 91 GLY A C 1
ATOM 736 O O . GLY A 1 91 ? 21.797 -3.684 -34.890 1.00 96.00 91 GLY A O 1
ATOM 737 N N . LEU A 1 92 ? 21.460 -1.616 -34.064 1.00 96.25 92 LEU A N 1
ATOM 738 C CA . LEU A 1 92 ? 21.037 -2.005 -32.724 1.00 96.25 92 LEU A CA 1
ATOM 739 C C . LEU A 1 92 ? 19.719 -1.304 -32.408 1.00 96.25 92 LEU A C 1
ATOM 741 O O . LEU A 1 92 ? 19.558 -0.114 -32.692 1.00 96.25 92 LEU A O 1
ATOM 745 N N . GLY A 1 93 ? 18.788 -2.014 -31.794 1.00 96.12 93 GLY A N 1
ATOM 746 C CA . GLY A 1 93 ? 17.544 -1.461 -31.294 1.00 96.12 93 GLY A CA 1
ATOM 747 C C . GLY A 1 93 ? 17.281 -1.904 -29.863 1.00 96.12 93 GLY A C 1
ATOM 748 O O . GLY A 1 93 ? 17.704 -2.959 -29.393 1.00 96.12 93 GLY A O 1
ATOM 749 N N . GLY A 1 94 ? 16.607 -1.027 -29.132 1.00 96.94 94 GLY A N 1
ATOM 750 C CA . GLY A 1 94 ? 16.150 -1.273 -27.778 1.00 96.94 94 GLY A CA 1
ATOM 751 C C . GLY A 1 94 ? 14.773 -0.662 -27.577 1.00 96.94 94 GLY A C 1
ATOM 752 O O . GLY A 1 94 ? 14.500 0.457 -28.032 1.00 96.94 94 GLY A O 1
ATOM 753 N N . VAL A 1 95 ? 13.900 -1.385 -26.884 1.00 97.31 95 VAL A N 1
ATOM 754 C CA . VAL A 1 95 ? 12.593 -0.885 -26.461 1.00 97.31 95 VAL A CA 1
ATOM 755 C C . VAL A 1 95 ? 12.321 -1.272 -25.013 1.00 97.31 95 VAL A C 1
ATOM 757 O O . VAL A 1 95 ? 12.530 -2.414 -24.622 1.00 97.31 95 VAL A O 1
ATOM 760 N N . ILE A 1 96 ? 11.849 -0.309 -24.225 1.00 96.94 96 ILE A N 1
ATOM 761 C CA . ILE A 1 96 ? 11.435 -0.484 -22.833 1.00 96.94 96 ILE A CA 1
ATOM 762 C C . ILE A 1 96 ? 9.947 -0.160 -22.748 1.00 96.94 96 ILE A C 1
ATOM 764 O O . ILE A 1 96 ? 9.531 0.946 -23.105 1.00 96.94 96 ILE A O 1
ATOM 768 N N . TYR A 1 97 ? 9.166 -1.120 -22.272 1.00 96.38 97 TYR A N 1
ATOM 769 C CA . TYR A 1 97 ? 7.772 -0.964 -21.876 1.00 96.38 97 TYR A CA 1
ATOM 770 C C . TYR A 1 97 ? 7.704 -0.830 -20.358 1.00 96.38 97 TYR A C 1
ATOM 772 O O . TYR A 1 97 ? 8.464 -1.494 -19.658 1.00 96.38 97 TYR A O 1
ATOM 780 N N . PHE A 1 98 ? 6.827 0.032 -19.857 1.00 93.62 98 P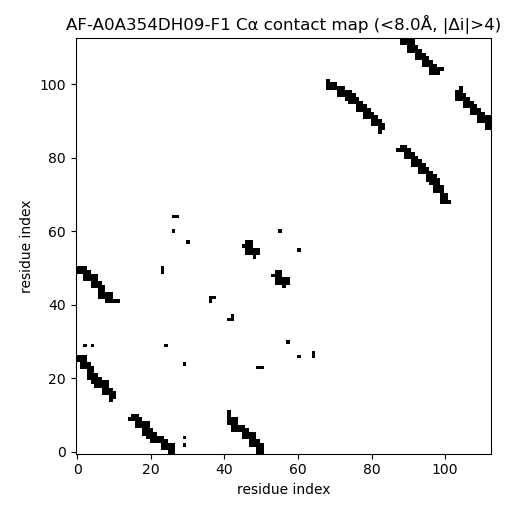HE A N 1
ATOM 781 C CA . PHE A 1 98 ? 6.538 0.153 -18.427 1.00 93.62 98 PHE A CA 1
ATOM 782 C C . PHE A 1 98 ? 5.152 0.756 -18.220 1.00 93.62 98 PHE A C 1
ATOM 784 O O . PHE A 1 98 ? 4.634 1.461 -19.089 1.00 93.62 98 PHE A O 1
ATOM 791 N N . GLU A 1 99 ? 4.571 0.523 -17.055 1.00 86.44 99 GLU A N 1
ATOM 792 C CA . GLU A 1 99 ? 3.347 1.168 -16.601 1.00 86.44 99 GLU A CA 1
ATOM 793 C C . GLU A 1 99 ? 3.667 2.292 -15.620 1.00 86.44 99 GLU A C 1
ATOM 795 O O . GLU A 1 99 ? 4.599 2.203 -14.826 1.00 86.44 99 GLU A O 1
ATOM 800 N N . LYS A 1 100 ? 2.922 3.392 -15.707 1.00 83.56 100 LYS A N 1
ATOM 801 C CA . LYS A 1 100 ? 2.998 4.507 -14.759 1.00 83.56 100 LYS A CA 1
ATOM 802 C C . LYS A 1 100 ? 1.659 5.232 -14.735 1.00 83.56 100 LYS A C 1
ATOM 804 O O . LYS A 1 100 ? 1.096 5.502 -15.792 1.00 83.56 100 LYS A O 1
ATOM 809 N N . ASN A 1 101 ? 1.153 5.610 -13.562 1.00 79.06 101 ASN A N 1
ATOM 810 C CA . ASN A 1 101 ? -0.128 6.322 -13.430 1.00 79.06 101 ASN A CA 1
ATOM 811 C C . ASN A 1 101 ? -1.283 5.650 -14.212 1.00 79.06 101 ASN A C 1
ATOM 813 O O . ASN A 1 101 ? -2.039 6.342 -14.902 1.00 79.06 101 ASN A O 1
ATOM 817 N N . HIS A 1 102 ? -1.382 4.315 -14.173 1.00 74.44 102 HIS A N 1
ATOM 818 C CA . HIS A 1 102 ? -2.384 3.530 -14.922 1.00 74.44 102 HIS A CA 1
ATOM 819 C C . HIS A 1 102 ? -2.326 3.706 -16.450 1.00 74.44 102 HIS A C 1
ATOM 821 O O . HIS A 1 102 ? -3.325 3.543 -17.151 1.00 74.44 102 HIS A O 1
ATOM 827 N N . ARG A 1 103 ? -1.163 4.091 -16.986 1.00 83.25 103 ARG A N 1
ATOM 828 C CA . ARG A 1 103 ? -0.912 4.228 -18.424 1.00 83.25 103 ARG A CA 1
ATOM 829 C C . ARG A 1 103 ? 0.316 3.426 -18.817 1.00 83.25 103 ARG A C 1
ATOM 831 O O . ARG A 1 103 ? 1.333 3.463 -18.130 1.00 83.25 103 ARG A O 1
ATOM 838 N N . SER A 1 104 ? 0.239 2.764 -19.964 1.00 90.69 104 SER A N 1
ATOM 839 C CA . SER A 1 104 ? 1.384 2.083 -20.563 1.00 90.69 104 SER A CA 1
ATOM 840 C C . SER A 1 104 ? 2.243 3.078 -21.344 1.00 90.69 104 SER A C 1
ATOM 842 O O . SER A 1 104 ? 1.743 3.873 -22.144 1.00 90.69 104 SER A O 1
ATOM 844 N N . TYR A 1 105 ? 3.551 3.012 -21.136 1.00 93.25 105 TYR A N 1
ATOM 845 C CA . TYR A 1 105 ? 4.559 3.830 -21.797 1.00 93.25 105 TYR A CA 1
ATOM 846 C C . TYR A 1 105 ? 5.539 2.957 -22.577 1.00 93.25 105 TYR A C 1
ATOM 848 O O . TYR A 1 105 ? 5.761 1.787 -22.262 1.00 93.25 105 TYR A O 1
ATOM 856 N N . ARG A 1 106 ? 6.152 3.556 -23.604 1.00 94.75 106 ARG A N 1
ATOM 857 C CA . ARG A 1 106 ? 7.182 2.918 -24.424 1.00 94.75 106 ARG A CA 1
ATOM 858 C C . ARG A 1 106 ? 8.310 3.894 -24.732 1.00 94.75 106 ARG A C 1
ATOM 860 O O . ARG A 1 106 ? 8.071 4.936 -25.340 1.00 94.75 106 ARG A O 1
ATOM 867 N N . LEU A 1 107 ? 9.539 3.510 -24.402 1.00 95.25 107 LEU A N 1
ATOM 868 C CA . LEU A 1 107 ? 10.760 4.193 -24.832 1.00 95.25 107 LEU A CA 1
ATOM 869 C C . LEU A 1 107 ? 11.473 3.326 -25.863 1.00 95.25 107 LEU A C 1
ATOM 871 O O . LEU A 1 107 ? 11.714 2.152 -25.610 1.00 95.25 107 LEU A O 1
ATOM 875 N N . ARG A 1 108 ? 11.806 3.888 -27.029 1.00 95.88 108 ARG A N 1
ATOM 876 C CA . ARG A 1 108 ? 12.523 3.182 -28.099 1.00 95.88 108 ARG A CA 1
ATOM 877 C C . ARG A 1 108 ? 13.761 3.964 -28.505 1.00 95.88 108 ARG A C 1
ATOM 879 O O . ARG A 1 108 ? 13.678 5.171 -28.729 1.00 95.88 108 ARG A O 1
ATOM 886 N N . LYS A 1 109 ? 14.879 3.264 -28.681 1.00 96.75 109 LYS A N 1
ATOM 887 C CA . LYS A 1 109 ? 16.098 3.812 -29.272 1.00 96.75 109 LYS A CA 1
ATOM 888 C C . LYS A 1 109 ? 16.628 2.848 -30.324 1.00 96.75 109 LYS A C 1
ATOM 890 O O . LYS A 1 109 ? 16.741 1.660 -30.058 1.00 96.75 109 LYS A O 1
ATOM 895 N N . ASN A 1 110 ? 16.963 3.378 -31.495 1.00 94.50 110 ASN A N 1
ATOM 896 C CA . ASN A 1 110 ? 17.697 2.651 -32.522 1.00 94.50 110 ASN A CA 1
ATOM 897 C C . ASN A 1 110 ? 19.034 3.365 -32.748 1.00 94.50 110 ASN A C 1
ATOM 899 O O . ASN A 1 110 ? 19.095 4.597 -32.676 1.00 94.50 110 ASN A O 1
ATOM 903 N N . LEU A 1 111 ? 20.075 2.595 -33.027 1.00 96.00 111 LEU A N 1
ATOM 904 C CA . LEU A 1 111 ? 21.414 3.054 -33.358 1.00 96.00 111 LEU A CA 1
ATOM 905 C C . LEU A 1 111 ? 21.867 2.354 -34.641 1.00 96.00 111 LEU A C 1
ATOM 907 O O . LEU A 1 111 ? 21.674 1.150 -34.796 1.00 96.00 111 LEU A O 1
ATOM 911 N N . TYR A 1 112 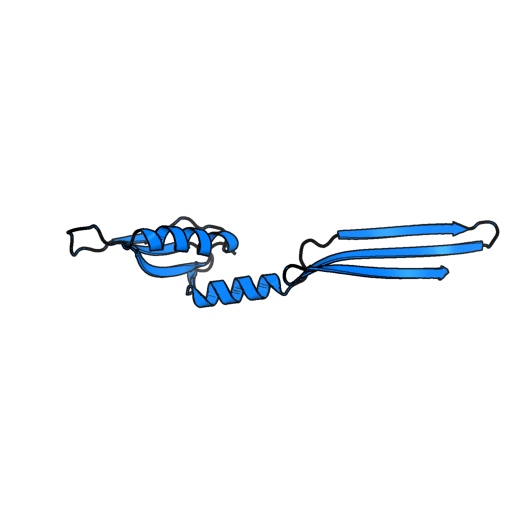? 22.463 3.121 -35.544 1.00 92.88 112 TYR A N 1
ATOM 912 C CA . TYR A 1 112 ? 23.133 2.617 -36.737 1.00 92.88 112 TYR A CA 1
ATOM 913 C C . TYR A 1 112 ? 24.640 2.793 -36.537 1.00 92.88 112 TYR A C 1
ATOM 915 O O . TYR A 1 112 ? 25.062 3.860 -36.083 1.00 92.88 112 TYR A O 1
ATOM 923 N N . LEU A 1 113 ? 25.405 1.743 -36.821 1.00 85.12 113 LEU A N 1
ATOM 924 C CA . LEU A 1 113 ? 26.847 1.621 -36.610 1.00 85.12 113 LEU A CA 1
ATOM 925 C C . LEU A 1 113 ? 27.555 1.291 -37.926 1.00 85.12 113 LEU A C 1
ATOM 927 O O . LEU A 1 113 ? 27.048 0.417 -38.673 1.00 85.12 113 LEU A O 1
#

Radius of gyration: 24.6 Å; Cα contacts (8 Å, |Δi|>4): 190; chains: 1; bounding box: 55×20×74 Å